Protein AF-A0A960K2B0-F1 (afdb_monomer_lite)

Foldseek 3Di:
DVVLVVVLVVLLVVVVPPDQCPDQVSQLVVLVVVLVCPVVVVDDPVSVVVSVDDPVNNVVSGSVVVVVVVVVD

Secondary structure (DSSP, 8-state):
-HHHHHHHHHHHHHHHSSSS--SHHHHHHHHHHHHHHHHTTSS-HHHHHTTT--HHHHHHT-HHHHHHHHH--

Structure (mmCIF, N/CA/C/O backbone):
data_AF-A0A960K2B0-F1
#
_entry.id   AF-A0A960K2B0-F1
#
loop_
_atom_site.group_PDB
_atom_site.id
_atom_site.type_symbol
_atom_site.label_atom_id
_atom_site.label_alt_id
_atom_site.label_comp_id
_atom_site.label_asym_id
_atom_site.label_entity_id
_atom_site.label_seq_id
_atom_site.pdbx_PDB_ins_code
_atom_site.Cartn_x
_atom_site.Cartn_y
_atom_site.Cartn_z
_atom_site.occupancy
_atom_site.B_iso_or_equiv
_atom_site.auth_seq_id
_atom_site.auth_comp_id
_atom_site.auth_asym_id
_atom_site.auth_atom_id
_atom_site.pdbx_PDB_model_num
ATOM 1 N N . THR A 1 1 ? -4.463 9.004 11.517 1.00 55.94 1 THR A N 1
ATOM 2 C CA . THR A 1 1 ? -4.528 8.717 10.066 1.00 55.94 1 THR A CA 1
ATOM 3 C C . THR A 1 1 ? -3.770 9.716 9.180 1.00 55.94 1 THR A C 1
ATOM 5 O O . THR A 1 1 ? -3.405 9.348 8.075 1.00 55.94 1 THR A O 1
ATOM 8 N N . ALA A 1 2 ? -3.385 10.917 9.649 1.00 51.94 2 ALA A N 1
ATOM 9 C CA . ALA A 1 2 ? -2.656 11.908 8.827 1.00 51.94 2 ALA A CA 1
ATOM 10 C C . ALA A 1 2 ? -1.268 11.469 8.293 1.00 51.94 2 ALA A C 1
ATOM 12 O O . ALA A 1 2 ? -0.908 11.809 7.170 1.00 51.94 2 ALA A O 1
ATOM 13 N N . ARG A 1 3 ? -0.482 10.691 9.058 1.00 50.81 3 ARG A N 1
ATOM 14 C CA . ARG A 1 3 ? 0.849 10.225 8.604 1.00 50.81 3 ARG A CA 1
ATOM 15 C C . ARG A 1 3 ? 0.767 9.249 7.433 1.00 50.81 3 ARG A C 1
ATOM 17 O O . ARG A 1 3 ? 1.597 9.314 6.537 1.00 50.81 3 ARG A O 1
ATOM 24 N N . LEU A 1 4 ? -0.236 8.374 7.449 1.00 51.56 4 LEU A N 1
ATOM 25 C CA . LEU A 1 4 ? -0.457 7.394 6.394 1.00 51.56 4 LEU A CA 1
ATOM 26 C C . LEU A 1 4 ? -0.892 8.081 5.100 1.00 51.56 4 LEU A C 1
ATOM 28 O O . LEU A 1 4 ? -0.300 7.837 4.059 1.00 51.56 4 LEU A O 1
ATOM 32 N N . SER A 1 5 ? -1.858 9.000 5.184 1.00 50.62 5 SER A N 1
ATOM 33 C CA . SER A 1 5 ? -2.320 9.762 4.022 1.00 50.62 5 SER A CA 1
ATOM 34 C C . SER A 1 5 ? -1.199 10.598 3.396 1.00 50.62 5 SER A C 1
ATOM 36 O O . SER A 1 5 ? -1.100 10.647 2.177 1.00 50.62 5 SER A O 1
ATOM 38 N N . ASN A 1 6 ? -0.322 11.205 4.207 1.00 56.19 6 ASN A N 1
ATOM 39 C CA . ASN A 1 6 ? 0.843 11.943 3.705 1.00 56.19 6 ASN A CA 1
ATOM 40 C C . ASN A 1 6 ? 1.888 11.023 3.061 1.00 56.19 6 ASN A C 1
ATOM 42 O O . ASN A 1 6 ? 2.475 11.387 2.049 1.00 56.19 6 ASN A O 1
ATOM 46 N N . PHE A 1 7 ? 2.119 9.835 3.624 1.00 62.25 7 PHE A N 1
ATOM 47 C CA . PHE A 1 7 ? 3.024 8.845 3.042 1.00 62.25 7 PHE A CA 1
ATOM 48 C C . PHE A 1 7 ? 2.485 8.295 1.718 1.00 62.25 7 PHE A C 1
ATOM 50 O O . PHE A 1 7 ? 3.225 8.220 0.746 1.00 62.25 7 PHE A O 1
ATOM 57 N N . VAL A 1 8 ? 1.187 7.986 1.653 1.00 60.00 8 VAL A N 1
ATOM 58 C CA . VAL A 1 8 ? 0.505 7.554 0.426 1.00 60.00 8 VAL A CA 1
ATOM 59 C C . VAL A 1 8 ? 0.488 8.669 -0.615 1.00 60.00 8 VAL A C 1
ATOM 61 O O . VAL A 1 8 ? 0.788 8.399 -1.769 1.00 60.00 8 VAL A O 1
ATOM 64 N N . GLN A 1 9 ? 0.212 9.921 -0.238 1.00 57.66 9 GLN A N 1
ATOM 65 C CA . GLN A 1 9 ? 0.300 11.050 -1.170 1.00 57.66 9 GLN A CA 1
ATOM 66 C C . GLN A 1 9 ? 1.719 11.251 -1.703 1.00 57.66 9 GLN A C 1
ATOM 68 O O . GLN A 1 9 ? 1.876 11.515 -2.892 1.00 57.66 9 GLN A O 1
ATOM 73 N N . GLN A 1 10 ? 2.745 11.099 -0.862 1.00 57.84 10 GLN A N 1
ATOM 74 C CA . GLN A 1 10 ? 4.133 11.158 -1.319 1.00 57.84 10 GLN A CA 1
ATOM 75 C C . GLN A 1 10 ? 4.506 9.957 -2.191 1.00 57.84 10 GLN A C 1
ATOM 77 O O . GLN A 1 10 ? 5.180 10.145 -3.193 1.00 57.84 10 GLN A O 1
ATOM 82 N N . ALA A 1 11 ? 4.030 8.749 -1.881 1.00 53.41 11 ALA A N 1
ATOM 83 C CA . ALA A 1 11 ? 4.239 7.564 -2.711 1.00 53.41 11 ALA A CA 1
ATOM 84 C C . ALA A 1 11 ? 3.522 7.684 -4.070 1.00 53.41 11 ALA A C 1
ATOM 86 O O . ALA A 1 11 ? 4.102 7.363 -5.107 1.00 53.41 11 ALA A O 1
ATOM 87 N N . ALA A 1 12 ? 2.298 8.217 -4.087 1.00 52.09 12 ALA A N 1
ATOM 88 C CA . ALA A 1 12 ? 1.535 8.502 -5.299 1.00 52.09 12 ALA A CA 1
ATOM 89 C C . ALA A 1 12 ? 2.194 9.611 -6.141 1.00 52.09 12 ALA A C 1
ATOM 91 O O . ALA A 1 12 ? 2.303 9.463 -7.356 1.00 52.09 12 ALA A O 1
ATOM 92 N N . GLN A 1 13 ? 2.711 10.679 -5.515 1.00 46.31 13 GLN A N 1
ATOM 93 C CA . GLN A 1 13 ? 3.516 11.697 -6.207 1.00 46.31 13 GLN A CA 1
ATOM 94 C C . GLN A 1 13 ? 4.846 11.142 -6.727 1.00 46.31 13 GLN A C 1
ATOM 96 O O . GLN A 1 13 ? 5.234 11.461 -7.845 1.00 46.31 13 GLN A O 1
ATOM 101 N N . ALA A 1 14 ? 5.528 10.293 -5.956 1.00 42.03 14 ALA A N 1
ATOM 102 C CA . ALA A 1 14 ? 6.785 9.664 -6.357 1.00 42.03 14 ALA A CA 1
ATOM 103 C C . ALA A 1 14 ? 6.593 8.673 -7.515 1.00 42.03 14 ALA A C 1
ATOM 105 O O . ALA A 1 14 ? 7.495 8.491 -8.324 1.00 42.03 14 ALA A O 1
ATOM 106 N N . THR A 1 15 ? 5.397 8.092 -7.652 1.00 46.34 15 THR A N 1
ATOM 107 C CA . THR A 1 15 ? 5.023 7.290 -8.829 1.00 46.34 15 THR A CA 1
ATOM 108 C C . THR A 1 15 ? 4.841 8.169 -10.080 1.00 46.34 15 THR A C 1
ATOM 110 O O . THR A 1 15 ? 5.023 7.692 -11.196 1.00 46.34 15 THR A O 1
ATOM 113 N N . LEU A 1 16 ? 4.535 9.46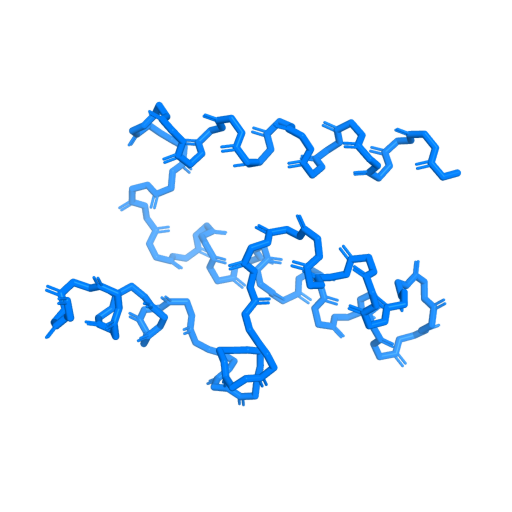5 -9.914 1.00 38.91 16 LEU A N 1
ATOM 114 C CA . LEU A 1 16 ? 4.423 10.440 -11.007 1.00 38.91 16 LEU A CA 1
ATOM 115 C C . LEU A 1 16 ? 5.781 11.047 -11.419 1.00 38.91 16 LEU A C 1
ATOM 117 O O . LEU A 1 16 ? 5.896 11.601 -12.510 1.00 38.91 16 LEU A O 1
ATOM 121 N N . VAL A 1 17 ? 6.800 10.947 -10.559 1.00 38.56 17 VAL A N 1
ATOM 122 C CA . VAL A 1 17 ? 8.138 11.533 -10.747 1.00 38.56 17 VAL A CA 1
ATOM 123 C C . VAL A 1 17 ? 9.201 10.443 -10.578 1.00 38.56 17 VAL A C 1
ATOM 125 O O . VAL A 1 17 ? 9.947 10.457 -9.612 1.00 38.56 17 VAL A O 1
ATOM 128 N N . GLY A 1 18 ? 9.198 9.467 -11.490 1.00 42.28 18 GLY A N 1
ATOM 129 C CA . GLY A 1 18 ? 10.331 8.676 -12.015 1.00 42.28 18 GLY A CA 1
ATOM 130 C C . GLY A 1 18 ? 11.413 8.033 -11.124 1.00 42.28 18 GLY A C 1
ATOM 131 O O . GLY A 1 18 ? 11.864 6.954 -11.477 1.00 42.28 18 GLY A O 1
ATOM 132 N N . ASP A 1 19 ? 11.840 8.612 -10.002 1.00 46.75 19 ASP A N 1
ATOM 133 C CA . ASP A 1 19 ? 13.186 8.368 -9.451 1.00 46.75 19 ASP A CA 1
ATOM 134 C C . ASP A 1 19 ? 13.230 7.531 -8.155 1.00 46.75 19 ASP A C 1
ATOM 136 O O . ASP A 1 19 ? 14.308 7.131 -7.721 1.00 46.75 19 ASP A O 1
ATOM 140 N N . VAL A 1 20 ? 12.095 7.237 -7.501 1.00 49.06 20 VAL A N 1
ATOM 141 C CA . VAL A 1 20 ? 12.090 6.539 -6.186 1.00 49.06 20 VAL A CA 1
ATOM 142 C C . VAL A 1 20 ? 11.840 5.022 -6.296 1.00 49.06 20 VAL A C 1
ATOM 144 O O . VAL A 1 20 ? 12.129 4.279 -5.361 1.00 49.06 20 VAL A O 1
ATOM 147 N N . PHE A 1 21 ? 11.338 4.535 -7.436 1.00 53.72 21 PHE A N 1
ATOM 148 C CA . PHE A 1 21 ? 10.895 3.139 -7.619 1.00 53.72 21 PHE A CA 1
ATOM 149 C C . PHE A 1 21 ? 11.711 2.327 -8.636 1.00 53.72 21 PHE A C 1
ATOM 151 O O . PHE A 1 21 ? 11.271 1.252 -9.044 1.00 53.72 21 PHE A O 1
ATOM 158 N N . ASP A 1 22 ? 12.891 2.806 -9.033 1.00 57.03 22 ASP A N 1
ATOM 159 C CA . ASP A 1 22 ? 13.686 2.209 -10.121 1.00 57.03 22 ASP A CA 1
ATOM 160 C C . ASP A 1 22 ? 14.198 0.782 -9.818 1.00 57.03 22 ASP A C 1
ATOM 162 O O . ASP A 1 22 ? 14.563 0.024 -10.716 1.00 57.03 22 ASP A O 1
ATOM 166 N N . ASP A 1 23 ? 14.167 0.373 -8.548 1.00 67.50 23 ASP A N 1
ATOM 167 C CA . ASP A 1 23 ? 14.520 -0.967 -8.091 1.00 67.50 23 ASP A CA 1
ATOM 168 C C . ASP A 1 23 ? 13.274 -1.750 -7.624 1.00 67.50 23 ASP A C 1
ATOM 170 O O . ASP A 1 23 ? 12.546 -1.361 -6.702 1.00 67.50 23 ASP A O 1
ATOM 174 N N . ALA A 1 24 ? 13.060 -2.917 -8.240 1.00 70.31 24 ALA A N 1
ATOM 175 C CA . ALA A 1 24 ? 11.969 -3.832 -7.918 1.00 70.31 24 ALA A CA 1
ATOM 176 C C . ALA A 1 24 ? 11.958 -4.277 -6.441 1.00 70.31 24 ALA A C 1
ATOM 178 O O . ALA A 1 24 ? 10.885 -4.578 -5.912 1.00 70.31 24 ALA A O 1
ATOM 179 N N . ALA A 1 25 ? 13.107 -4.312 -5.758 1.00 80.44 25 ALA A N 1
ATOM 180 C CA . ALA A 1 25 ? 13.205 -4.662 -4.344 1.00 80.44 25 ALA A CA 1
ATOM 181 C C . ALA A 1 25 ? 12.615 -3.570 -3.440 1.00 80.44 25 ALA A C 1
ATOM 183 O O . ALA A 1 25 ? 11.849 -3.890 -2.526 1.00 80.44 25 ALA A O 1
ATOM 184 N N . THR A 1 26 ? 12.890 -2.294 -3.723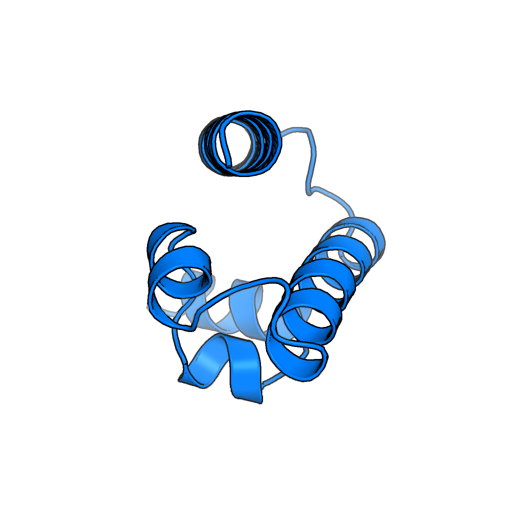 1.00 79.75 26 THR A N 1
ATOM 185 C CA . THR A 1 26 ? 12.285 -1.151 -3.021 1.00 79.75 26 THR A CA 1
ATOM 186 C C . THR A 1 26 ? 10.763 -1.147 -3.192 1.00 79.75 26 THR A C 1
ATOM 188 O O . THR A 1 26 ? 10.024 -1.066 -2.204 1.00 79.75 26 THR A O 1
ATOM 191 N N . GLY A 1 27 ? 10.274 -1.357 -4.419 1.00 80.44 27 GLY A N 1
ATOM 192 C CA . GLY A 1 27 ? 8.838 -1.491 -4.684 1.00 80.44 27 GLY A CA 1
ATOM 193 C C . GLY A 1 27 ? 8.198 -2.703 -3.992 1.00 80.44 27 GLY A C 1
ATOM 194 O O . GLY A 1 27 ? 7.119 -2.599 -3.403 1.00 80.44 27 GLY A O 1
ATOM 195 N N . GLN A 1 28 ? 8.887 -3.847 -3.967 1.00 87.12 28 GLN A N 1
ATOM 196 C CA . GLN A 1 28 ? 8.424 -5.041 -3.254 1.00 87.12 28 GLN A CA 1
ATOM 197 C C . GLN A 1 28 ? 8.374 -4.832 -1.732 1.00 87.12 28 GLN A C 1
ATOM 199 O O . GLN A 1 28 ? 7.456 -5.326 -1.072 1.00 87.12 28 GLN A O 1
ATOM 204 N N . GLY A 1 29 ? 9.329 -4.093 -1.161 1.00 87.69 29 GLY A N 1
ATOM 205 C CA . GLY A 1 29 ? 9.338 -3.723 0.255 1.00 87.69 29 GLY A CA 1
ATOM 206 C C . GLY A 1 29 ? 8.118 -2.886 0.635 1.00 87.69 29 GLY A C 1
ATOM 207 O O . GLY A 1 29 ? 7.456 -3.168 1.638 1.00 87.69 29 GLY A O 1
ATOM 208 N N . LEU A 1 30 ? 7.767 -1.921 -0.215 1.00 83.12 30 LEU A N 1
ATOM 209 C CA . LEU A 1 30 ? 6.583 -1.093 -0.029 1.00 83.12 30 LEU A CA 1
ATOM 210 C C . LEU A 1 30 ? 5.284 -1.908 -0.142 1.00 83.12 30 LEU A C 1
ATOM 212 O O . LEU A 1 30 ? 4.407 -1.794 0.715 1.00 83.12 30 LEU A O 1
ATOM 216 N N . LEU A 1 31 ? 5.181 -2.794 -1.137 1.00 86.88 31 LEU A N 1
ATOM 217 C CA . LEU A 1 31 ? 4.035 -3.698 -1.271 1.00 86.88 31 LEU A CA 1
ATOM 218 C C . LEU A 1 31 ? 3.857 -4.567 -0.016 1.00 86.88 31 LEU A C 1
ATOM 220 O O . LEU A 1 31 ? 2.752 -4.700 0.509 1.00 86.88 31 LEU A O 1
ATOM 224 N N . ASN A 1 32 ? 4.953 -5.114 0.515 1.00 90.50 32 ASN A N 1
ATOM 225 C CA . ASN A 1 32 ? 4.929 -5.910 1.741 1.00 90.50 32 ASN A CA 1
ATOM 226 C C . ASN A 1 32 ? 4.484 -5.096 2.966 1.00 90.50 32 ASN A C 1
ATOM 228 O O . ASN A 1 32 ? 3.802 -5.641 3.837 1.00 90.50 32 ASN A O 1
ATOM 232 N N . PHE A 1 33 ? 4.847 -3.813 3.048 1.00 86.62 33 PHE A N 1
ATOM 233 C CA . PHE A 1 33 ? 4.383 -2.917 4.108 1.00 86.62 33 PHE A CA 1
ATOM 234 C C . PHE A 1 33 ? 2.856 -2.762 4.078 1.00 86.62 33 PHE A C 1
ATOM 236 O O . PHE A 1 33 ? 2.206 -2.969 5.105 1.00 86.62 33 PHE A O 1
ATOM 243 N N . PHE A 1 34 ? 2.270 -2.510 2.902 1.00 83.06 34 PHE A N 1
ATOM 244 C CA . PHE A 1 34 ? 0.815 -2.413 2.747 1.00 83.06 34 PHE A CA 1
ATOM 245 C C . PHE A 1 34 ? 0.102 -3.734 3.055 1.00 83.06 34 PHE A C 1
ATOM 247 O O . PHE A 1 34 ? -0.872 -3.750 3.804 1.00 83.06 34 PHE A O 1
ATOM 254 N N . LEU A 1 35 ? 0.622 -4.860 2.557 1.00 89.19 35 LEU A N 1
ATOM 255 C CA . LEU A 1 35 ? 0.055 -6.185 2.831 1.00 89.19 35 LEU A CA 1
ATOM 256 C C . LEU A 1 35 ? 0.059 -6.518 4.326 1.00 89.19 35 LEU A C 1
ATOM 258 O O . LEU A 1 35 ? -0.904 -7.097 4.834 1.00 89.19 35 LEU A O 1
ATOM 262 N N . ARG A 1 36 ? 1.127 -6.146 5.042 1.00 91.69 36 ARG A N 1
ATOM 263 C CA . ARG A 1 36 ? 1.199 -6.309 6.499 1.00 91.69 36 ARG A CA 1
ATOM 264 C C . ARG A 1 36 ? 0.204 -5.403 7.208 1.00 91.69 36 ARG A C 1
ATOM 266 O O . ARG A 1 36 ? -0.484 -5.896 8.093 1.00 91.69 36 ARG A O 1
ATOM 273 N N . GLY A 1 37 ? 0.100 -4.139 6.796 1.00 89.56 37 GLY A N 1
ATOM 274 C CA . GLY A 1 37 ? -0.875 -3.195 7.341 1.00 89.56 37 GLY A CA 1
ATOM 275 C C . GLY A 1 37 ? -2.317 -3.681 7.182 1.00 89.56 37 GLY A C 1
ATOM 276 O O . GLY A 1 37 ? -3.079 -3.646 8.143 1.00 89.56 37 GLY A O 1
ATOM 277 N N . LEU A 1 38 ? -2.660 -4.230 6.014 1.00 88.38 38 LEU A N 1
ATOM 278 C CA . LEU A 1 38 ? -3.974 -4.823 5.762 1.00 88.38 38 LEU A CA 1
ATOM 279 C C . LEU A 1 38 ? -4.197 -6.073 6.628 1.00 88.38 38 LEU A C 1
ATOM 281 O O . LEU A 1 38 ? -5.226 -6.213 7.281 1.00 88.38 38 LEU A O 1
ATOM 285 N N . SER A 1 39 ? -3.201 -6.963 6.692 1.00 90.25 39 SER A N 1
ATOM 286 C CA . SER A 1 39 ? -3.301 -8.220 7.449 1.00 90.25 39 SER A CA 1
ATOM 287 C C . SER A 1 39 ? -3.447 -8.011 8.960 1.00 90.25 39 SER A C 1
ATOM 289 O O . SER A 1 39 ? -4.065 -8.839 9.623 1.00 90.25 39 SER A O 1
ATOM 291 N N . CYS A 1 40 ? -2.877 -6.939 9.520 1.00 93.38 40 CYS A N 1
ATOM 292 C CA . CYS A 1 40 ? -3.009 -6.613 10.943 1.00 93.38 40 CYS A CA 1
ATOM 293 C C . CYS A 1 40 ? -4.140 -5.619 11.256 1.00 93.38 40 CYS A C 1
ATOM 295 O O . CYS A 1 40 ? -4.282 -5.220 12.411 1.00 93.38 40 CYS A O 1
ATOM 297 N N . GLY A 1 41 ? -4.929 -5.211 10.256 1.00 91.00 41 GLY A N 1
ATOM 298 C CA . GLY A 1 41 ? -6.014 -4.240 10.421 1.00 91.00 41 GLY A CA 1
ATOM 299 C C . GLY A 1 41 ? -5.546 -2.805 10.684 1.00 91.00 41 GLY A C 1
ATOM 300 O O . GLY A 1 41 ? -6.347 -1.964 11.078 1.00 91.00 41 GLY A O 1
ATOM 301 N N . ALA A 1 42 ? -4.259 -2.511 10.478 1.00 89.88 42 ALA A N 1
ATOM 302 C CA . ALA A 1 42 ? -3.733 -1.147 10.526 1.00 89.88 42 ALA A CA 1
ATOM 303 C C . ALA A 1 42 ? -4.074 -0.337 9.264 1.00 89.88 42 ALA A C 1
ATOM 305 O O . ALA A 1 42 ? -3.932 0.884 9.285 1.00 89.88 42 ALA A O 1
ATOM 306 N N . LEU A 1 43 ? -4.482 -1.020 8.190 1.00 85.75 43 LEU A N 1
ATOM 307 C CA . LEU A 1 43 ? -5.005 -0.451 6.953 1.00 85.75 43 LEU A CA 1
ATOM 308 C C . LEU A 1 43 ? -6.339 -1.105 6.609 1.00 85.75 43 LEU A C 1
ATOM 310 O O . LEU A 1 43 ? -6.465 -2.326 6.737 1.00 85.75 43 LEU A O 1
ATOM 314 N N . THR A 1 44 ? -7.294 -0.316 6.124 1.00 89.56 44 THR A N 1
ATOM 315 C CA . THR A 1 44 ? -8.500 -0.853 5.481 1.00 89.56 44 THR A CA 1
ATOM 316 C C . THR A 1 44 ? -8.255 -1.140 4.005 1.00 89.56 44 THR A C 1
ATOM 318 O O . THR A 1 44 ? -7.305 -0.647 3.391 1.00 89.56 44 THR A O 1
ATOM 321 N N . GLU A 1 45 ? -9.131 -1.947 3.414 1.00 87.81 45 GLU A N 1
ATOM 322 C CA . GLU A 1 45 ? -9.107 -2.197 1.976 1.00 87.81 45 GLU A CA 1
ATOM 323 C C . GLU A 1 45 ? -9.274 -0.890 1.185 1.00 87.81 45 GLU A C 1
ATOM 325 O O . GLU A 1 45 ? -8.535 -0.667 0.229 1.00 87.81 45 GLU A O 1
ATOM 330 N N . GLU A 1 46 ? -10.146 0.026 1.627 1.00 87.44 46 GLU A N 1
ATOM 331 C CA . GLU A 1 46 ? -10.331 1.317 0.953 1.00 87.44 46 GLU A CA 1
ATOM 332 C C . GLU A 1 46 ? -9.069 2.189 0.997 1.00 87.44 46 GLU A C 1
ATOM 334 O O . GLU A 1 46 ? -8.726 2.821 -0.003 1.00 87.44 46 GLU A O 1
ATOM 339 N N . GLU A 1 47 ? -8.347 2.202 2.124 1.00 83.00 47 GLU A N 1
ATOM 340 C CA . GLU A 1 47 ? -7.090 2.950 2.259 1.00 83.00 47 GLU A CA 1
ATOM 341 C C . GLU A 1 47 ? -6.007 2.423 1.311 1.00 83.00 47 GLU A C 1
ATOM 343 O O . GLU A 1 47 ? -5.246 3.209 0.742 1.00 83.00 47 GLU A O 1
ATOM 348 N N . VAL A 1 48 ? -5.944 1.103 1.106 1.00 82.25 48 VAL A N 1
ATOM 349 C CA . VAL A 1 48 ? -4.998 0.499 0.160 1.00 82.25 48 VAL A CA 1
ATOM 350 C C . VAL A 1 48 ? -5.435 0.750 -1.286 1.00 82.25 48 VAL A C 1
ATOM 352 O O . VAL A 1 48 ? -4.596 1.095 -2.117 1.00 82.25 48 VAL A O 1
ATOM 355 N N . LEU A 1 49 ? -6.727 0.652 -1.602 1.00 81.12 49 LEU A N 1
ATOM 356 C CA . LEU A 1 49 ? -7.245 0.943 -2.946 1.00 81.12 49 LEU A CA 1
ATOM 357 C C . LEU A 1 49 ? -7.022 2.409 -3.352 1.00 81.12 49 LEU A C 1
ATOM 359 O O . LEU A 1 49 ? -6.699 2.692 -4.506 1.00 81.12 49 LEU A O 1
ATOM 363 N N . ALA A 1 50 ? -7.101 3.343 -2.400 1.00 79.50 50 ALA A N 1
ATOM 364 C CA . ALA A 1 50 ? -6.813 4.758 -2.630 1.00 79.50 50 ALA A CA 1
ATOM 365 C C . ALA A 1 50 ? -5.355 5.034 -3.059 1.00 79.50 50 ALA A C 1
ATOM 367 O O . ALA A 1 50 ? -5.072 6.097 -3.609 1.00 79.50 50 ALA A O 1
ATOM 368 N N . THR A 1 51 ? -4.432 4.083 -2.858 1.00 73.06 51 THR A N 1
ATOM 369 C CA . THR A 1 51 ? -3.046 4.174 -3.359 1.00 73.06 51 THR A CA 1
ATOM 370 C C . THR A 1 51 ? -2.927 3.937 -4.870 1.00 73.06 51 THR A C 1
ATOM 372 O O . THR A 1 51 ? -1.851 4.116 -5.438 1.00 73.06 51 THR A O 1
ATOM 375 N N . GLY A 1 52 ? -4.017 3.530 -5.531 1.00 76.31 52 GLY A N 1
ATOM 376 C CA . GLY A 1 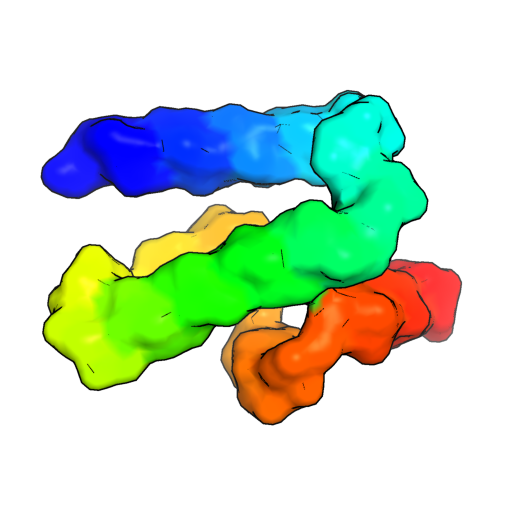52 ? -4.028 3.155 -6.943 1.00 76.31 52 GLY A CA 1
ATOM 377 C C . GLY A 1 52 ? -3.628 1.702 -7.199 1.00 76.31 52 GLY A C 1
ATOM 378 O O . GLY A 1 52 ? -3.417 1.340 -8.353 1.00 76.31 52 GLY A O 1
ATOM 379 N N . LEU A 1 53 ? -3.501 0.875 -6.155 1.00 81.94 53 LEU A N 1
ATOM 380 C CA . LEU A 1 53 ? -3.369 -0.579 -6.266 1.00 81.94 53 LEU A CA 1
ATOM 381 C C . LEU A 1 53 ? -4.750 -1.231 -6.381 1.00 81.94 53 LEU A C 1
ATOM 383 O O . LEU A 1 53 ? -5.675 -0.860 -5.663 1.00 81.94 53 LEU A O 1
ATOM 387 N N . SER A 1 54 ? -4.883 -2.240 -7.239 1.00 84.12 54 SER A N 1
ATOM 388 C CA . SER A 1 54 ? -6.087 -3.066 -7.329 1.00 84.12 54 SER A CA 1
ATOM 389 C C . SER A 1 54 ? -6.023 -4.276 -6.390 1.00 84.12 54 SER A C 1
ATOM 391 O O . SER A 1 54 ? -4.953 -4.745 -5.995 1.00 84.12 54 SER A O 1
ATOM 393 N N . LEU A 1 55 ? -7.180 -4.863 -6.073 1.00 85.81 55 LEU A N 1
ATOM 394 C CA . LEU A 1 55 ? -7.240 -6.110 -5.295 1.00 85.81 55 LEU A CA 1
ATOM 395 C C . LEU A 1 55 ? -6.546 -7.284 -5.986 1.00 85.81 55 LEU A C 1
ATOM 397 O O . LEU A 1 55 ? -6.127 -8.240 -5.332 1.00 85.81 55 LEU A O 1
ATOM 401 N N . GLU A 1 56 ? -6.483 -7.263 -7.312 1.00 87.38 56 GLU A N 1
ATOM 402 C CA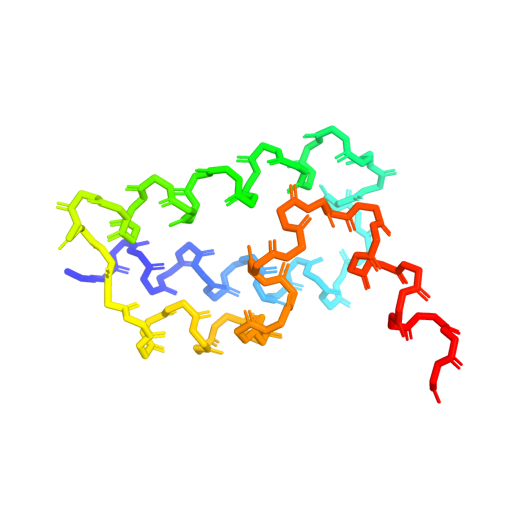 . GLU A 1 56 ? -5.805 -8.294 -8.091 1.00 87.38 56 GLU A CA 1
ATOM 403 C C . GLU A 1 56 ? -4.284 -8.144 -7.981 1.00 87.38 56 GLU A C 1
ATOM 405 O O . GLU A 1 56 ? -3.580 -9.113 -7.697 1.00 87.38 56 GLU A O 1
ATOM 410 N N . GLU A 1 57 ? -3.794 -6.909 -8.064 1.00 85.88 57 GLU A N 1
ATOM 411 C CA . GLU A 1 57 ? -2.388 -6.555 -7.867 1.00 85.88 57 GLU A CA 1
ATOM 412 C C . GLU A 1 57 ? -1.907 -6.907 -6.449 1.00 85.88 57 GLU A C 1
ATOM 414 O O . GLU A 1 57 ? -0.864 -7.545 -6.274 1.00 85.88 57 GLU A O 1
ATOM 419 N N . LEU A 1 58 ? -2.713 -6.596 -5.429 1.00 85.56 58 LEU A N 1
ATOM 420 C CA . LEU A 1 58 ? -2.438 -6.967 -4.036 1.00 85.56 58 LEU A CA 1
ATOM 421 C C . LEU A 1 58 ? -2.395 -8.488 -3.836 1.00 85.56 58 LEU A C 1
ATOM 423 O O . LEU A 1 58 ? -1.527 -8.997 -3.122 1.00 85.56 58 LEU A O 1
ATOM 427 N N . ARG A 1 59 ? -3.298 -9.234 -4.487 1.00 88.69 59 ARG A N 1
ATOM 428 C CA . ARG A 1 59 ? -3.293 -10.707 -4.464 1.00 88.69 59 ARG A CA 1
ATOM 429 C C . ARG A 1 59 ? -2.079 -11.298 -5.173 1.00 88.69 59 ARG A C 1
ATOM 431 O O . ARG A 1 59 ? -1.576 -12.329 -4.729 1.00 88.69 59 ARG A O 1
ATOM 438 N N . GLY A 1 60 ? -1.582 -10.636 -6.216 1.00 88.88 60 GLY A N 1
ATOM 439 C CA . GLY A 1 60 ? -0.370 -11.026 -6.932 1.00 88.88 60 GLY A CA 1
ATOM 440 C C . GLY A 1 60 ? 0.896 -10.965 -6.073 1.00 88.88 60 GLY A C 1
ATOM 441 O O . GLY A 1 60 ? 1.843 -11.706 -6.346 1.00 88.88 60 GLY A O 1
ATOM 442 N N . ARG A 1 61 ? 0.908 -10.121 -5.024 1.00 91.00 61 ARG A N 1
ATOM 443 C CA . ARG A 1 61 ? 1.995 -9.974 -4.029 1.00 91.00 61 ARG A CA 1
ATOM 444 C C . ARG A 1 61 ? 3.392 -9.785 -4.637 1.00 91.00 61 ARG A C 1
ATOM 446 O O . ARG A 1 61 ? 4.397 -10.034 -3.974 1.00 91.00 61 ARG A O 1
ATOM 453 N N . SER A 1 62 ? 3.467 -9.342 -5.886 1.00 88.69 62 SER A N 1
ATOM 454 C CA . SER A 1 62 ? 4.708 -9.163 -6.629 1.00 88.69 62 SER A CA 1
ATOM 455 C C . SER A 1 62 ? 4.680 -7.813 -7.315 1.00 88.69 62 SER A C 1
ATOM 457 O O . SER A 1 62 ? 3.900 -7.602 -8.239 1.00 88.69 62 SER A O 1
ATOM 459 N N . PHE A 1 63 ? 5.551 -6.913 -6.872 1.00 84.06 63 PHE A N 1
ATOM 460 C CA . PHE A 1 63 ? 5.665 -5.583 -7.454 1.00 84.06 63 PHE A CA 1
ATOM 461 C C . PHE A 1 63 ? 6.085 -5.649 -8.926 1.00 84.06 63 PHE A C 1
ATOM 463 O O . PHE A 1 63 ? 5.536 -4.933 -9.756 1.00 84.06 63 PHE A O 1
ATOM 470 N N . LEU A 1 64 ? 6.974 -6.585 -9.274 1.00 84.25 64 LEU A N 1
ATOM 471 C CA . LEU A 1 64 ? 7.369 -6.821 -10.661 1.00 84.25 64 LEU A CA 1
ATOM 472 C C . LEU A 1 64 ? 6.167 -7.190 -11.546 1.00 84.25 64 LEU A C 1
ATOM 474 O O . LEU A 1 64 ? 5.974 -6.567 -12.583 1.00 84.25 64 LEU A O 1
ATOM 478 N N . LYS A 1 65 ? 5.309 -8.121 -11.103 1.00 84.88 65 LYS A N 1
ATOM 479 C CA . LYS A 1 65 ? 4.101 -8.501 -11.858 1.00 84.88 65 LYS A CA 1
ATOM 480 C C . LYS A 1 65 ? 3.110 -7.348 -12.013 1.00 84.88 65 LYS A C 1
ATOM 482 O O . LYS A 1 65 ? 2.447 -7.253 -13.040 1.00 84.88 65 LYS A O 1
ATOM 487 N N . ILE A 1 66 ? 3.010 -6.479 -11.006 1.00 83.62 66 ILE A N 1
ATOM 488 C CA . ILE A 1 66 ? 2.183 -5.266 -11.067 1.00 83.62 66 ILE A CA 1
ATOM 489 C C . ILE A 1 66 ? 2.705 -4.334 -12.169 1.00 83.62 66 ILE A C 1
ATOM 491 O O . ILE A 1 66 ? 1.932 -3.877 -13.007 1.00 83.62 66 ILE A O 1
ATOM 495 N N . LEU A 1 67 ? 4.019 -4.095 -12.216 1.00 81.19 67 LEU A N 1
ATOM 496 C CA . LEU A 1 67 ? 4.636 -3.273 -13.261 1.00 81.19 67 LEU A CA 1
ATOM 497 C C . LEU A 1 67 ? 4.480 -3.882 -14.659 1.00 81.19 67 LEU A C 1
ATOM 499 O O . LEU A 1 67 ? 4.159 -3.163 -15.604 1.00 81.19 67 LEU A O 1
ATOM 503 N N . GLU A 1 68 ? 4.696 -5.191 -14.798 1.00 82.38 68 GLU A N 1
ATOM 504 C CA . GLU A 1 68 ? 4.520 -5.910 -16.065 1.00 82.38 68 GLU A CA 1
ATOM 505 C C . GLU A 1 68 ? 3.071 -5.820 -16.561 1.00 82.38 68 GLU A C 1
ATOM 507 O O . GLU A 1 68 ? 2.844 -5.491 -17.725 1.00 82.38 68 GLU A O 1
ATOM 512 N N . GLY A 1 69 ? 2.092 -6.021 -15.671 1.00 80.38 69 GLY A N 1
ATOM 513 C CA . GLY A 1 69 ? 0.669 -5.904 -15.993 1.0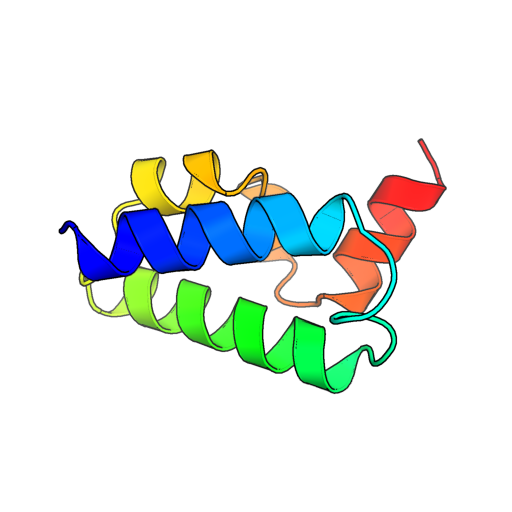0 80.38 69 GLY A CA 1
ATOM 514 C C . GLY A 1 69 ? 0.256 -4.495 -16.425 1.00 80.38 69 GLY A C 1
ATOM 515 O O . GLY A 1 69 ? -0.560 -4.351 -17.329 1.00 80.38 69 GLY A O 1
ATOM 516 N N . ARG A 1 70 ? 0.862 -3.453 -15.839 1.00 79.12 70 ARG A N 1
ATOM 517 C CA . ARG A 1 70 ? 0.597 -2.046 -16.193 1.00 79.12 70 ARG A CA 1
ATOM 518 C C . ARG A 1 70 ? 1.299 -1.576 -17.464 1.00 79.12 70 ARG A C 1
ATOM 520 O O . ARG A 1 70 ? 0.841 -0.627 -18.080 1.00 79.12 70 ARG A O 1
ATOM 527 N N . ARG A 1 71 ? 2.421 -2.193 -17.846 1.00 70.31 71 ARG A N 1
ATOM 528 C CA . ARG A 1 71 ? 3.136 -1.881 -19.099 1.00 70.31 71 ARG A CA 1
ATOM 529 C C . ARG A 1 71 ? 2.501 -2.529 -20.330 1.00 70.31 71 ARG A C 1
ATOM 531 O O . ARG A 1 71 ? 2.773 -2.084 -21.441 1.00 70.31 71 ARG A O 1
ATOM 538 N N . GLY A 1 72 ? 1.737 -3.603 -20.139 1.00 61.94 72 GLY A N 1
ATOM 539 C CA . GLY A 1 72 ? 1.129 -4.388 -21.215 1.00 61.94 72 GLY A CA 1
ATOM 540 C C . GLY A 1 72 ? -0.312 -4.017 -21.582 1.00 61.94 72 GLY A C 1
ATOM 541 O O . GLY A 1 72 ? -0.867 -4.679 -22.458 1.00 61.94 72 GLY A O 1
ATOM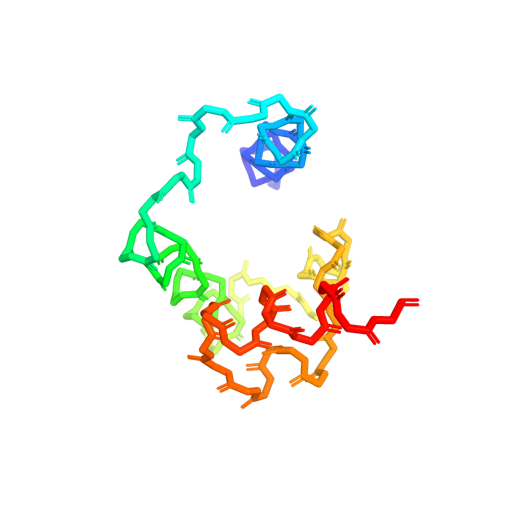 542 N N . GLY A 1 73 ? -0.917 -3.019 -20.928 1.00 48.28 73 GLY A N 1
ATOM 543 C CA . GLY A 1 73 ? -2.273 -2.519 -21.200 1.00 48.28 73 GLY A CA 1
ATOM 544 C C . GLY A 1 73 ? -2.261 -1.048 -21.573 1.00 48.28 73 GLY A C 1
ATOM 545 O O . GLY A 1 73 ? -3.001 -0.690 -22.514 1.00 48.28 73 GLY A O 1
#

pLDDT: mean 73.46, std 16.62, range [38.56, 93.38]

Sequence (73 aa):
TARLSNFVQQAAQATLVGDVFDDAATGQGLLNFFLRGLSCGALTEEEVLATGLSLEELRGRSFLKILEGRRGG

Radius of gyration: 11.9 Å; chains: 1; bounding box: 25×23×32 Å